Protein AF-A0A8K0CH73-F1 (afdb_monomer_lite)

Organism: Ignelater luminosus (NCBI:txid2038154)

pLDDT: mean 91.21, std 9.98, range [66.44, 98.19]

Structure (mmCIF, N/CA/C/O backbone):
data_AF-A0A8K0CH73-F1
#
_entry.id   AF-A0A8K0CH73-F1
#
loop_
_atom_site.group_PDB
_atom_site.id
_atom_site.type_symbol
_atom_site.label_atom_id
_atom_site.label_alt_id
_atom_site.label_comp_id
_atom_site.label_asym_id
_atom_site.label_entity_id
_atom_site.label_seq_id
_atom_site.pdbx_PDB_ins_code
_atom_site.Cartn_x
_atom_site.Cartn_y
_atom_site.Cartn_z
_atom_site.occupancy
_atom_site.B_iso_or_equiv
_atom_site.auth_seq_id
_atom_site.auth_comp_id
_atom_site.auth_asym_id
_atom_site.auth_atom_id
_atom_site.pdbx_PDB_model_num
ATOM 1 N N . GLY A 1 1 ? -4.381 1.580 -17.866 1.00 79.75 1 GLY A N 1
ATOM 2 C CA . GLY A 1 1 ? -3.807 2.745 -17.177 1.00 79.75 1 GLY A CA 1
ATOM 3 C C . GLY A 1 1 ? -4.086 2.499 -15.730 1.00 79.75 1 GLY A C 1
ATOM 4 O O . GLY A 1 1 ? -5.219 2.688 -15.321 1.00 79.75 1 GLY A O 1
ATOM 5 N N . ASP A 1 2 ? -3.101 1.941 -15.032 1.00 92.00 2 ASP A N 1
ATOM 6 C CA . ASP A 1 2 ? -3.396 1.089 -13.873 1.00 92.00 2 ASP A CA 1
ATOM 7 C C . ASP A 1 2 ? -2.995 1.748 -12.549 1.00 92.00 2 ASP A C 1
ATOM 9 O O . ASP A 1 2 ? -3.319 1.221 -11.488 1.00 92.00 2 ASP A O 1
ATOM 13 N N . SER A 1 3 ? -2.336 2.913 -12.599 1.00 95.75 3 SER A N 1
ATOM 14 C CA . SER A 1 3 ? -1.999 3.726 -11.426 1.00 95.75 3 SER A CA 1
ATOM 15 C C . SER A 1 3 ? -3.231 3.972 -10.553 1.00 95.75 3 SER A C 1
ATOM 17 O O . S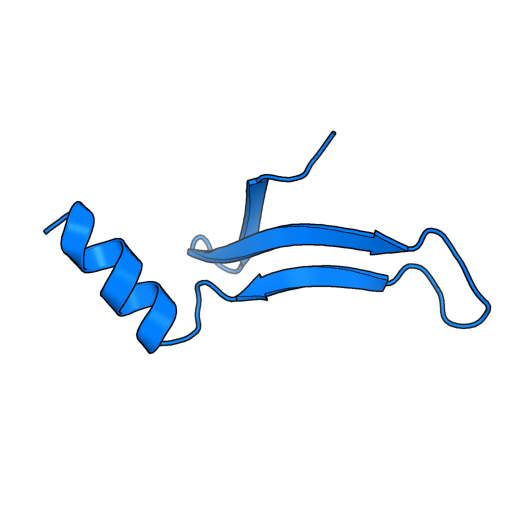ER A 1 3 ? -4.284 4.362 -11.052 1.00 95.75 3 SER A O 1
ATOM 19 N N . GLY A 1 4 ? -3.095 3.733 -9.247 1.00 96.81 4 GLY A N 1
ATOM 20 C CA . GLY A 1 4 ? -4.206 3.800 -8.292 1.00 96.81 4 GLY A CA 1
ATOM 21 C C . GLY A 1 4 ? -4.958 2.478 -8.077 1.00 96.81 4 GLY A C 1
ATOM 22 O O . GLY A 1 4 ? -5.719 2.374 -7.118 1.00 96.81 4 GLY A O 1
ATOM 23 N N . SER A 1 5 ? -4.727 1.450 -8.901 1.00 97.38 5 SER A N 1
ATOM 24 C CA . SER A 1 5 ? -5.395 0.149 -8.740 1.00 97.38 5 SER A CA 1
ATOM 25 C C . SER A 1 5 ? -4.837 -0.639 -7.546 1.00 97.38 5 SER A C 1
ATOM 27 O O . SER A 1 5 ? -3.642 -0.533 -7.246 1.00 97.38 5 SER A O 1
ATOM 29 N N . PRO A 1 6 ? -5.663 -1.454 -6.866 1.00 97.62 6 PRO A N 1
ATOM 30 C CA . PRO A 1 6 ? -5.234 -2.219 -5.703 1.00 97.62 6 PRO A CA 1
ATOM 31 C C . PRO A 1 6 ? -4.434 -3.470 -6.088 1.00 97.62 6 PRO A C 1
ATOM 33 O O . PRO A 1 6 ? -4.797 -4.212 -6.998 1.00 97.62 6 PRO A O 1
ATOM 36 N N . MET A 1 7 ? -3.388 -3.753 -5.316 1.00 97.06 7 MET A N 1
ATOM 37 C CA . MET A 1 7 ? -2.750 -5.064 -5.235 1.00 97.06 7 MET A CA 1
ATOM 38 C C . MET A 1 7 ? -3.334 -5.806 -4.033 1.00 97.06 7 MET A C 1
ATOM 40 O O . MET A 1 7 ? -3.211 -5.341 -2.896 1.00 97.06 7 MET A O 1
ATOM 44 N N . VAL A 1 8 ? -3.975 -6.947 -4.287 1.00 97.44 8 VAL A N 1
ATOM 45 C CA . VAL A 1 8 ? -4.699 -7.726 -3.274 1.00 97.44 8 VAL A CA 1
ATOM 46 C C . VAL A 1 8 ? -4.013 -9.070 -3.051 1.00 97.44 8 VAL A C 1
ATOM 48 O O . VAL A 1 8 ? -3.745 -9.792 -4.007 1.00 97.44 8 VAL A O 1
ATOM 51 N N . THR A 1 9 ? -3.776 -9.422 -1.788 1.00 96.81 9 THR A N 1
ATOM 52 C CA . THR A 1 9 ? -3.367 -10.770 -1.369 1.00 96.81 9 THR A CA 1
ATOM 53 C C . THR A 1 9 ? -4.257 -11.223 -0.219 1.00 96.81 9 THR A C 1
ATOM 55 O O . THR A 1 9 ? -4.563 -10.428 0.668 1.00 96.81 9 THR A O 1
ATOM 58 N N . GLU A 1 10 ? -4.731 -12.469 -0.257 1.00 96.94 10 GLU A N 1
ATOM 59 C CA . GLU A 1 10 ? -5.593 -13.045 0.793 1.00 96.94 10 GLU A CA 1
ATOM 60 C C . GLU A 1 10 ? -6.801 -12.155 1.166 1.00 96.94 10 GLU A C 1
ATOM 62 O O . GLU A 1 10 ? -7.174 -12.018 2.331 1.00 96.94 10 GLU A O 1
ATOM 67 N N . GLY A 1 11 ? -7.400 -11.490 0.172 1.00 97.25 11 GLY A N 1
ATOM 68 C CA . GLY A 1 11 ? -8.541 -10.590 0.374 1.00 97.25 11 GLY A CA 1
ATOM 69 C C . GLY A 1 11 ? -8.206 -9.239 1.023 1.00 97.25 11 GLY A C 1
ATOM 70 O O . GLY A 1 11 ? -9.120 -8.482 1.339 1.00 97.25 11 GLY A O 1
ATOM 71 N N . LYS A 1 12 ? -6.924 -8.905 1.210 1.00 96.12 12 LYS A N 1
ATOM 72 C CA . LYS A 1 12 ? -6.461 -7.630 1.778 1.00 96.12 12 LYS A CA 1
ATOM 73 C C . LYS A 1 12 ? -5.712 -6.803 0.741 1.00 96.12 12 LYS A C 1
ATOM 75 O O . LYS A 1 12 ? -4.895 -7.333 -0.011 1.00 96.12 12 LYS A O 1
ATOM 80 N N . VAL A 1 13 ? -5.947 -5.492 0.735 1.00 97.25 13 VAL A N 1
ATOM 81 C CA . VAL A 1 13 ? -5.161 -4.552 -0.077 1.00 97.25 13 VAL A CA 1
ATOM 82 C C . VAL A 1 13 ? -3.797 -4.364 0.585 1.00 97.25 13 VAL A C 1
ATOM 84 O O . VAL A 1 13 ? -3.719 -3.928 1.731 1.00 97.25 13 VAL A O 1
ATOM 87 N N . VAL A 1 14 ? -2.729 -4.704 -0.134 1.00 97.62 14 VAL A N 1
ATOM 88 C CA . VAL A 1 14 ? -1.336 -4.613 0.344 1.00 97.62 14 VAL A CA 1
ATOM 89 C C . VAL A 1 14 ? -0.498 -3.613 -0.440 1.00 97.62 14 VAL A C 1
ATOM 91 O O . VAL A 1 14 ? 0.546 -3.173 0.039 1.00 97.62 14 VAL A O 1
ATOM 94 N N . GLY A 1 15 ? -0.969 -3.194 -1.613 1.00 97.88 15 GLY A N 1
ATOM 95 C CA . GLY A 1 15 ? -0.334 -2.120 -2.358 1.00 97.88 15 GLY A CA 1
ATOM 96 C C . GLY A 1 15 ? -1.282 -1.371 -3.277 1.00 97.88 15 GLY A C 1
ATOM 97 O O . GLY A 1 15 ? -2.393 -1.822 -3.547 1.00 97.88 15 GLY A O 1
ATOM 98 N N . VAL A 1 16 ? -0.812 -0.232 -3.771 1.00 98.12 16 VAL A N 1
ATOM 99 C CA . VAL A 1 16 ? -1.465 0.556 -4.823 1.00 98.12 16 VAL A CA 1
ATOM 100 C C . VAL A 1 16 ? -0.468 0.745 -5.957 1.00 98.12 16 VAL A C 1
ATOM 102 O O . VAL A 1 16 ? 0.678 1.118 -5.697 1.00 98.12 16 VAL A O 1
ATOM 105 N N . VAL A 1 17 ? -0.873 0.478 -7.201 1.00 96.88 17 VAL A N 1
ATOM 106 C CA . VAL A 1 17 ? -0.008 0.668 -8.379 1.00 96.88 17 VAL A CA 1
ATOM 107 C C . VAL A 1 17 ? 0.492 2.113 -8.409 1.00 96.88 17 VAL A C 1
ATOM 109 O O . VAL A 1 17 ? -0.317 3.044 -8.431 1.00 96.88 17 VAL A O 1
ATOM 112 N N . SER A 1 18 ? 1.815 2.299 -8.416 1.00 95.50 18 SER A N 1
ATOM 113 C CA . SER A 1 18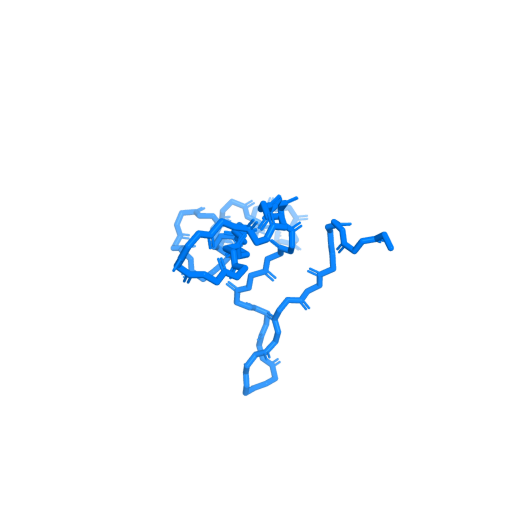 ? 2.447 3.620 -8.417 1.00 95.50 18 SER A CA 1
ATOM 114 C C . SER A 1 18 ? 3.081 3.905 -9.776 1.00 95.50 18 SER A C 1
ATOM 116 O O . SER A 1 18 ? 2.492 4.599 -10.608 1.00 95.50 18 SER A O 1
ATOM 118 N N . TRP A 1 19 ? 4.238 3.305 -10.042 1.00 93.06 19 TRP A N 1
ATOM 119 C CA . TRP A 1 19 ? 4.975 3.466 -11.290 1.00 93.06 19 TRP A CA 1
ATOM 120 C C . TRP A 1 19 ? 5.738 2.189 -11.621 1.00 93.06 19 TRP A C 1
ATOM 122 O O . TRP A 1 19 ? 5.838 1.264 -10.819 1.00 93.06 19 TRP A O 1
ATOM 132 N N . GLY A 1 20 ? 6.299 2.134 -12.817 1.00 89.56 20 GLY A N 1
ATOM 133 C CA . GLY A 1 20 ? 7.199 1.064 -13.200 1.00 89.56 20 GLY A CA 1
ATOM 134 C C . GLY A 1 20 ? 8.005 1.457 -14.420 1.00 89.56 20 GLY A C 1
ATOM 135 O O . GLY A 1 20 ? 7.694 2.445 -15.089 1.00 89.56 20 GLY A O 1
ATOM 136 N N . ARG A 1 21 ? 9.052 0.688 -14.701 1.00 85.88 21 ARG A N 1
ATOM 137 C CA . ARG A 1 21 ? 9.789 0.802 -15.960 1.00 85.88 21 ARG A CA 1
ATOM 138 C C . ARG A 1 21 ? 9.517 -0.42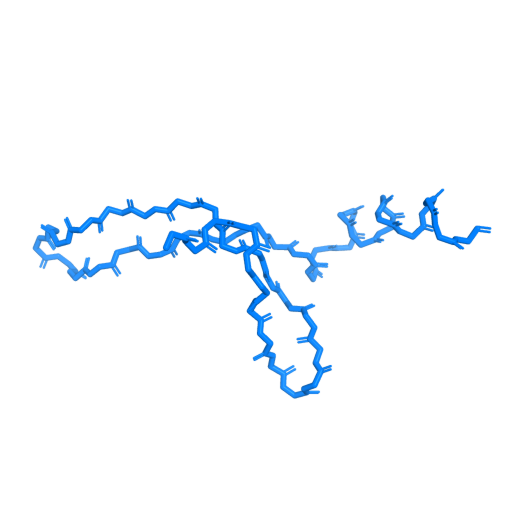9 -16.818 1.00 85.88 21 ARG A C 1
ATOM 140 O O . ARG A 1 21 ? 9.691 -1.546 -16.321 1.00 85.88 21 ARG A O 1
ATOM 147 N N . PRO A 1 22 ? 9.097 -0.253 -18.083 1.00 75.81 22 PRO A N 1
ATOM 148 C CA . PRO A 1 22 ? 9.061 -1.364 -19.018 1.00 75.81 22 PRO A CA 1
ATOM 149 C C . PRO A 1 22 ? 10.503 -1.815 -19.298 1.00 75.81 22 PRO A C 1
ATOM 151 O O . PRO A 1 22 ? 11.353 -0.981 -19.581 1.00 75.81 22 PRO A O 1
ATOM 154 N N . CYS A 1 23 ? 10.753 -3.120 -19.167 1.00 66.44 23 CYS A N 1
ATOM 155 C CA . CYS A 1 23 ? 11.946 -3.866 -19.587 1.00 66.44 23 CYS A CA 1
ATOM 156 C C . CYS A 1 23 ? 13.268 -3.086 -19.764 1.00 66.44 23 CYS A C 1
ATOM 158 O O . CYS A 1 23 ? 13.566 -2.580 -20.842 1.00 66.44 23 CYS A O 1
ATOM 160 N N . GLU A 1 24 ? 14.135 -3.173 -18.754 1.00 67.19 24 GLU A N 1
ATOM 161 C CA . GLU A 1 24 ? 15.592 -3.260 -18.947 1.00 67.19 24 GLU A CA 1
ATOM 162 C C . GLU A 1 24 ? 16.062 -4.649 -18.465 1.00 67.19 24 GLU A C 1
ATOM 164 O O . GLU A 1 24 ? 15.242 -5.405 -17.944 1.00 67.19 24 GLU A O 1
ATOM 169 N N . ASN A 1 25 ? 17.342 -5.004 -18.664 1.00 67.88 25 ASN A N 1
ATOM 170 C CA . ASN A 1 25 ? 17.973 -6.344 -18.545 1.00 67.88 25 ASN A CA 1
ATOM 171 C C . ASN A 1 25 ? 17.584 -7.253 -17.345 1.00 67.88 25 ASN A C 1
ATOM 173 O O . ASN A 1 25 ? 17.959 -8.422 -17.330 1.00 67.88 25 ASN A O 1
ATOM 177 N N . PHE A 1 26 ? 16.844 -6.750 -16.356 1.00 69.88 26 PHE A N 1
ATOM 178 C CA . PHE A 1 26 ? 16.400 -7.438 -15.140 1.00 69.88 26 PHE A CA 1
ATOM 179 C C . PHE A 1 26 ? 14.882 -7.715 -15.081 1.00 69.88 26 PHE A C 1
ATOM 181 O O . PHE A 1 26 ? 14.382 -8.163 -14.051 1.00 69.88 26 PHE A O 1
ATOM 188 N N . GLY A 1 27 ? 14.147 -7.486 -16.175 1.00 69.75 27 GLY A N 1
ATOM 189 C CA . GLY A 1 27 ? 12.694 -7.671 -16.245 1.00 69.75 27 GLY A CA 1
ATOM 190 C C . GLY A 1 27 ? 11.899 -6.424 -15.825 1.00 69.75 27 GLY A C 1
ATOM 191 O O . GLY A 1 27 ? 12.481 -5.409 -15.438 1.00 69.75 27 GLY A O 1
ATOM 192 N N . PRO A 1 28 ? 10.561 -6.449 -15.953 1.00 72.81 28 PRO A N 1
ATOM 193 C CA . PRO A 1 28 ? 9.717 -5.321 -15.573 1.00 72.81 28 PRO A CA 1
ATOM 194 C C . PRO A 1 28 ? 9.777 -5.076 -14.060 1.00 72.81 28 PRO A C 1
ATOM 196 O O . PRO A 1 28 ? 9.514 -5.975 -13.262 1.00 72.81 28 PRO A O 1
ATOM 199 N N . VAL A 1 29 ? 10.076 -3.836 -13.668 1.00 82.56 29 VAL A N 1
ATOM 200 C CA . VAL A 1 29 ? 10.042 -3.409 -12.263 1.00 82.56 29 VAL A CA 1
ATOM 201 C C . VAL A 1 29 ? 8.730 -2.677 -12.020 1.00 82.56 29 VAL A C 1
ATOM 203 O O . VAL A 1 29 ? 8.546 -1.557 -12.498 1.00 82.56 29 VAL A O 1
ATOM 206 N N . GLY A 1 30 ? 7.818 -3.318 -11.290 1.00 90.75 30 GLY A N 1
ATOM 207 C CA . GLY A 1 30 ? 6.603 -2.690 -10.776 1.00 90.75 30 GLY A CA 1
ATOM 208 C C . GLY A 1 30 ? 6.834 -2.160 -9.364 1.00 90.75 30 GLY A C 1
ATOM 209 O O . GLY A 1 30 ? 7.244 -2.913 -8.483 1.00 90.75 30 GLY A O 1
ATOM 210 N N . VAL A 1 31 ? 6.562 -0.876 -9.145 1.00 94.06 31 VAL A N 1
ATOM 211 C CA . VAL A 1 31 ? 6.649 -0.225 -7.836 1.00 94.06 31 VAL A CA 1
ATOM 212 C C . VAL A 1 31 ? 5.244 0.124 -7.356 1.00 94.06 31 VAL A C 1
ATOM 214 O O . VAL A 1 31 ? 4.445 0.730 -8.074 1.00 94.06 31 VAL A O 1
ATOM 217 N N . TYR A 1 32 ? 4.952 -0.253 -6.114 1.00 96.94 32 TYR A N 1
ATOM 218 C CA . TYR A 1 32 ? 3.648 -0.087 -5.477 1.00 96.94 32 TYR A CA 1
ATOM 219 C C . TYR A 1 32 ? 3.802 0.726 -4.192 1.00 96.94 32 TYR A C 1
ATOM 221 O O . TYR A 1 32 ? 4.787 0.568 -3.469 1.00 96.94 32 TYR A O 1
ATOM 229 N N . ALA A 1 33 ? 2.825 1.575 -3.877 1.00 97.75 33 ALA A N 1
ATOM 230 C CA . ALA A 1 33 ? 2.749 2.199 -2.560 1.00 97.75 33 ALA A CA 1
ATOM 231 C C . ALA A 1 33 ? 2.370 1.132 -1.52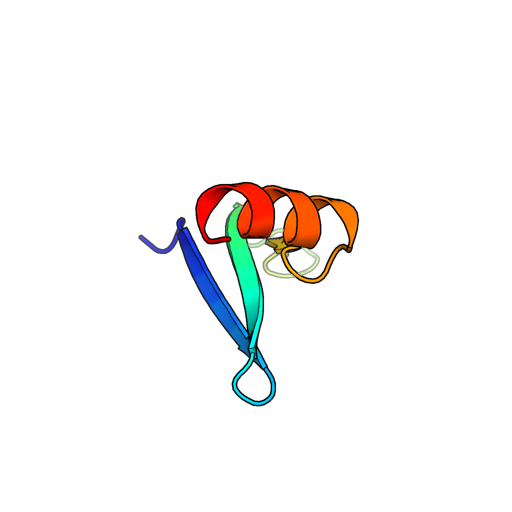3 1.00 97.75 33 ALA A C 1
ATOM 233 O O . ALA A 1 33 ? 1.359 0.453 -1.690 1.00 97.75 33 ALA A O 1
ATOM 234 N N . ASN A 1 34 ? 3.178 0.966 -0.475 1.00 97.75 34 ASN A N 1
ATOM 235 C CA . ASN A 1 34 ? 3.010 -0.090 0.525 1.00 97.75 34 ASN A CA 1
ATOM 236 C C . ASN A 1 34 ? 1.957 0.293 1.578 1.00 97.75 34 ASN A C 1
ATOM 238 O O . ASN A 1 34 ? 2.295 0.841 2.624 1.00 97.75 34 ASN A O 1
ATOM 242 N N . VAL A 1 35 ? 0.686 -0.023 1.332 1.00 97.25 35 VAL A N 1
ATOM 243 C CA . VAL A 1 35 ? -0.402 0.267 2.291 1.00 97.25 35 VAL A CA 1
ATOM 244 C C . VAL A 1 35 ? -0.437 -0.688 3.492 1.00 97.25 35 VAL A C 1
ATOM 246 O O . VAL A 1 35 ? -1.175 -0.447 4.447 1.00 97.25 35 VAL A O 1
ATOM 249 N N . ALA A 1 36 ? 0.365 -1.759 3.464 1.00 96.19 36 ALA A N 1
ATOM 250 C CA . ALA A 1 36 ? 0.594 -2.630 4.615 1.00 96.19 36 ALA A CA 1
ATOM 251 C C . ALA A 1 36 ? 1.642 -2.060 5.591 1.00 96.19 36 ALA A C 1
ATOM 253 O O . ALA A 1 36 ? 1.798 -2.580 6.696 1.00 96.19 36 ALA A O 1
ATOM 254 N N . ASN A 1 37 ? 2.358 -0.991 5.215 1.00 98.12 37 ASN A N 1
ATOM 255 C CA . ASN A 1 37 ? 3.183 -0.241 6.155 1.00 98.12 37 ASN A CA 1
ATOM 256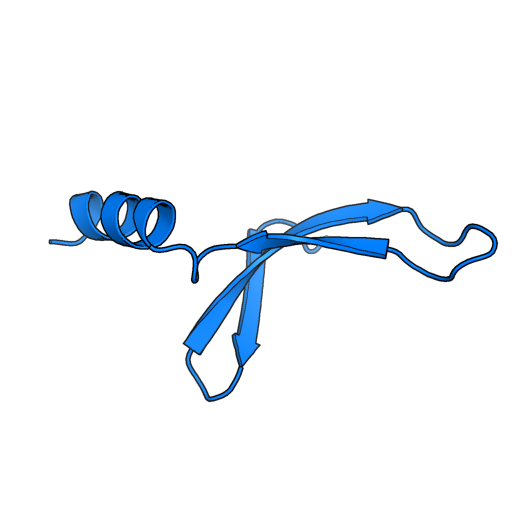 C C . ASN A 1 37 ? 2.297 0.359 7.261 1.00 98.12 37 ASN A C 1
ATOM 258 O O . ASN A 1 37 ? 1.251 0.939 6.975 1.00 98.12 37 ASN A O 1
ATOM 262 N N . LYS A 1 38 ? 2.736 0.230 8.517 1.00 97.56 38 LYS A N 1
ATOM 263 C CA . LYS A 1 38 ? 1.969 0.645 9.696 1.00 97.56 38 LYS A CA 1
ATOM 264 C C . LYS A 1 38 ? 1.597 2.130 9.675 1.00 97.56 38 LYS A C 1
ATOM 266 O O . LYS A 1 38 ? 0.429 2.447 9.853 1.00 97.56 38 LYS A O 1
ATOM 271 N N . GLU A 1 39 ? 2.558 3.011 9.413 1.00 98.19 39 GLU A N 1
ATOM 272 C CA . GLU A 1 39 ? 2.340 4.464 9.427 1.00 98.19 39 GLU A CA 1
ATOM 273 C C . GLU A 1 39 ? 1.365 4.885 8.323 1.00 98.19 39 GLU A C 1
ATOM 275 O O . GLU A 1 39 ? 0.455 5.676 8.554 1.00 98.19 39 GLU A O 1
ATOM 280 N N . ILE A 1 40 ? 1.504 4.299 7.129 1.00 97.25 40 ILE A N 1
ATOM 281 C CA . ILE A 1 40 ? 0.584 4.549 6.011 1.00 97.25 40 ILE A CA 1
ATOM 282 C C . ILE A 1 40 ? -0.817 4.023 6.336 1.00 97.25 40 ILE A C 1
ATOM 284 O O . ILE A 1 40 ? -1.808 4.687 6.037 1.00 97.25 40 ILE A O 1
ATOM 288 N N . ASN A 1 41 ? -0.923 2.845 6.955 1.00 96.50 41 ASN A N 1
ATOM 289 C CA . ASN A 1 41 ? -2.212 2.281 7.340 1.00 96.50 41 ASN A CA 1
ATOM 290 C C . ASN A 1 41 ? -2.919 3.146 8.394 1.00 96.50 41 ASN A C 1
ATOM 292 O O . ASN A 1 41 ? -4.109 3.414 8.256 1.00 96.50 41 ASN A O 1
ATOM 296 N N . GLU A 1 42 ? -2.185 3.615 9.405 1.00 97.44 42 GLU A N 1
ATOM 297 C CA . GLU A 1 42 ? -2.693 4.523 10.441 1.00 97.44 42 GLU A CA 1
ATOM 298 C C . GLU A 1 42 ? -3.122 5.870 9.846 1.00 97.44 42 GLU A C 1
ATOM 300 O O . GLU A 1 42 ? -4.208 6.356 10.155 1.00 97.44 42 GLU A O 1
ATOM 305 N N . PHE A 1 43 ? -2.337 6.423 8.916 1.00 96.88 43 PHE A N 1
ATOM 306 C CA . PHE A 1 43 ? -2.709 7.627 8.172 1.00 96.88 43 PHE A CA 1
ATOM 307 C C . PHE A 1 43 ? -3.999 7.440 7.366 1.00 96.88 43 PHE A C 1
ATOM 309 O O . PHE A 1 43 ? -4.852 8.317 7.362 1.00 96.88 43 PHE A O 1
ATOM 316 N N . ILE A 1 44 ? -4.183 6.304 6.688 1.00 96.00 44 ILE A N 1
ATOM 317 C CA . ILE A 1 44 ? -5.428 6.033 5.952 1.00 96.00 44 ILE A CA 1
ATOM 318 C C . ILE A 1 44 ? -6.614 5.936 6.922 1.00 96.00 44 ILE A C 1
ATOM 320 O O . ILE A 1 44 ? -7.684 6.479 6.644 1.00 96.00 44 ILE A O 1
ATOM 324 N N . ARG A 1 45 ? -6.430 5.268 8.066 1.00 96.12 45 ARG A N 1
ATOM 325 C CA . ARG A 1 45 ? -7.486 5.085 9.071 1.00 96.12 45 ARG A CA 1
ATOM 326 C C . ARG A 1 45 ? -7.961 6.391 9.684 1.00 96.12 45 ARG A C 1
ATOM 3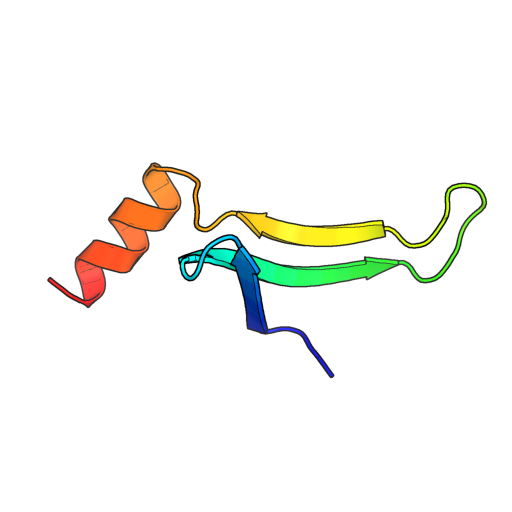28 O O . ARG A 1 45 ? -9.159 6.510 9.904 1.00 96.12 45 ARG A O 1
ATOM 335 N N . SER A 1 46 ? -7.092 7.391 9.845 1.00 97.06 46 SER A N 1
ATOM 336 C CA . SER A 1 46 ? -7.492 8.700 10.382 1.00 97.06 46 SER A CA 1
ATOM 337 C C . SER A 1 46 ? -8.499 9.477 9.519 1.00 97.06 46 SER A C 1
ATOM 339 O O . SER A 1 46 ? -8.937 10.546 9.929 1.00 97.06 46 SER A O 1
ATOM 341 N N . PHE A 1 47 ? -8.827 9.002 8.310 1.00 96.00 47 PHE A N 1
ATOM 342 C CA . PHE A 1 47 ? -9.872 9.584 7.451 1.00 96.00 47 PHE A CA 1
ATOM 343 C C . PHE A 1 47 ? -11.166 8.763 7.404 1.00 96.00 47 PHE A C 1
ATOM 345 O O . PHE A 1 47 ? -12.135 9.203 6.785 1.00 96.00 47 PHE A O 1
ATOM 352 N N . ILE A 1 48 ? -11.167 7.557 7.971 1.00 92.44 48 ILE A N 1
ATOM 353 C CA . ILE A 1 48 ? -12.291 6.610 7.909 1.00 92.44 48 ILE A CA 1
ATOM 354 C C . ILE A 1 48 ? -12.906 6.410 9.300 1.00 92.44 48 ILE A C 1
ATOM 356 O O . ILE A 1 48 ? -14.114 6.196 9.401 1.00 92.44 48 ILE A O 1
ATOM 360 N N . GLU A 1 49 ? -12.077 6.472 10.343 1.00 73.94 49 GLU A N 1
ATOM 361 C CA . GLU A 1 49 ? -12.456 6.438 11.762 1.00 73.94 49 GLU A CA 1
ATOM 362 C C . GLU A 1 49 ? -12.637 7.863 12.307 1.00 73.94 49 GLU A C 1
ATOM 364 O O . GLU A 1 49 ? -13.624 8.073 13.049 1.00 73.94 49 GLU A O 1
#

InterPro domains:
  IPR001254 Serine proteases, trypsin domain [PF00089] (1-37)
  IPR009003 Peptidase S1, PA clan [SSF50494] (1-48)

Radius of gyration: 13.07 Å; chains: 1; bounding box: 30×23×31 Å

Sequence (49 aa):
GDSGSPMVTEGKVVGVVSWGRPCENFGPVGVYANVANKEINEFIRSFIE

Foldseek 3Di:
DQAQPFDDDPNDGQWGFHDWDCDDPVHIDTDTHGCVPPVNVVVVVVVVD

Secondary structure (DSSP, 8-state):
--TTPEEEETTEEEEEEEEEEEEETTEEEEEEE-TTSHHHHHHHHTTT-